Protein AF-A0A2V9FPU7-F1 (afdb_monomer)

Foldseek 3Di:
DDCVVCVVVCVLLVNDDDPDDLPQDDDPLVRSLVSLLVSVLVVCLVVVDQADEAEAQHSNLQSNLVNQLQDANDPVRRGHAYEYHQAQDAPVDPVDNSNVRRVNNNVSHQAYEHADPNRVVRCVVVVNDCVRYDDDHDCVVVSCVVCVVVVVPDCVCVVVVHDDPVD

Secondary structure (DSSP, 8-state):
--HHHHHHHHHHTTPPPPS---------HHHHHHHHHHHHHHHHHHH--SEEEEESSSHHHHHHHHHHHH--SSTT----EEEEETTT-----TTSHHHHHHHHHHHH-SEEEE-SHHHHHHHHHTT--GGGEEE---HHHHHHHHHHHHHHT-THHHHTT---TT-

Radius of gyration: 18.9 Å; Cα contacts (8 Å, |Δi|>4): 212; chains: 1; bounding box: 52×35×49 Å

Solvent-accessible surface area (backbone atoms only — not comparable to full-atom values): 9718 Å² total; per-residue (Å²): 118,62,64,88,81,49,51,59,56,33,60,78,69,68,46,78,80,73,94,73,79,83,80,72,59,90,67,55,71,69,55,38,26,52,52,44,31,60,55,48,46,58,49,48,70,71,67,60,52,73,59,45,82,38,57,60,34,48,59,65,28,32,22,51,45,54,42,44,70,67,46,56,82,54,97,86,57,49,52,39,46,32,34,29,37,56,26,39,67,77,82,88,45,80,87,40,70,45,45,52,25,32,56,53,32,52,74,63,31,63,32,32,35,17,38,51,74,68,14,56,55,46,35,50,75,73,66,52,62,67,91,34,55,43,84,72,51,54,70,65,55,59,50,48,67,73,41,40,75,60,59,76,66,52,59,61,42,67,78,71,73,49,76,69,91,92,113

pLDDT: mean 93.07, std 11.02, range [45.97, 98.88]

Mean predicted aligned error: 4.81 Å

Nearest PDB structures (foldseek):
  8sxv-assembly1_B  TM=9.044E-01  e=1.425E-15  Thermus thermophilus HB27
  8sxy-assembly1_B  TM=9.512E-01  e=3.742E-15  Thermus thermophilus HB27
  8sye-assembly1_A  TM=9.460E-01  e=2.155E-14  Thermus thermophilus HB27
  7ya2-assembly1_F  TM=9.323E-01  e=3.614E-11  Staphylococcus aureus subsp. aureus str. Newman
  4hwg-assembly1_A  TM=9.258E-01  e=4.601E-11  Rickettsia bellii RML369-C

Sequence (167 aa):
YDEAMSGSFFTDLRIAKPNIHLGVGSGSHAQQTAEIMRRFEEVLIQEKPEALIVVGDVNSTVACALVAAKISFDTAGTRPLIAHVEAGLRSFDRGMPEEVNRIVTDHLSDLLLVTEQSGLENLQNEGIPAERVQFVGNTMIDSLLTFQDQADRSPVLQELGLRNPAL

Structure (mmCIF, N/CA/C/O backbone):
data_AF-A0A2V9FPU7-F1
#
_entry.id   AF-A0A2V9FPU7-F1
#
loop_
_atom_site.group_PDB
_atom_site.id
_atom_site.type_symbol
_atom_site.label_atom_id
_atom_site.label_alt_id
_atom_site.label_comp_id
_atom_site.label_asym_id
_atom_site.label_entity_id
_atom_site.label_seq_id
_atom_site.pdbx_PDB_ins_code
_atom_site.Cartn_x
_atom_site.Cartn_y
_atom_site.Cartn_z
_atom_site.occupancy
_atom_site.B_iso_or_equiv
_atom_site.auth_seq_id
_atom_site.auth_comp_id
_atom_site.auth_asym_id
_atom_site.auth_atom_id
_atom_site.pdbx_PDB_model_num
ATOM 1 N N . TYR A 1 1 ? 4.932 -1.587 17.627 1.00 46.38 1 TYR A N 1
ATOM 2 C CA . TYR A 1 1 ? 3.978 -0.978 18.575 1.00 46.38 1 TYR A CA 1
ATOM 3 C C . TYR A 1 1 ? 3.737 -1.928 19.729 1.00 46.38 1 TYR A C 1
ATOM 5 O O . TYR A 1 1 ? 3.972 -3.118 19.564 1.00 46.38 1 TYR A O 1
ATOM 13 N N . ASP A 1 2 ? 3.328 -1.386 20.873 1.00 45.97 2 ASP A N 1
ATOM 14 C CA . ASP A 1 2 ? 3.089 -2.144 22.101 1.00 45.97 2 ASP A CA 1
ATOM 15 C C . ASP A 1 2 ? 1.830 -3.028 21.989 1.00 45.97 2 ASP A C 1
ATOM 17 O O . ASP A 1 2 ? 0.857 -2.657 21.320 1.00 45.97 2 ASP A O 1
ATOM 21 N N . GLU A 1 3 ? 1.841 -4.193 22.638 1.00 49.28 3 GLU A N 1
ATOM 22 C CA . GLU A 1 3 ? 0.761 -5.197 22.593 1.00 49.28 3 GLU A CA 1
ATOM 23 C C . GLU A 1 3 ? -0.571 -4.609 23.104 1.00 49.28 3 GLU A C 1
ATOM 25 O O . GLU A 1 3 ? -1.645 -4.942 22.603 1.00 49.28 3 GLU A O 1
ATOM 30 N N . ALA A 1 4 ? -0.486 -3.621 24.003 1.00 45.97 4 ALA A N 1
ATOM 31 C CA . ALA A 1 4 ? -1.615 -2.891 24.574 1.00 45.97 4 ALA A CA 1
ATOM 32 C C . ALA A 1 4 ? -2.390 -1.999 23.579 1.00 45.97 4 ALA A C 1
ATOM 34 O O . ALA A 1 4 ? -3.550 -1.695 23.836 1.00 45.97 4 ALA A O 1
ATOM 35 N N . MET A 1 5 ? -1.791 -1.579 22.453 1.00 51.66 5 MET A N 1
ATOM 36 C CA . MET A 1 5 ? -2.479 -0.747 21.445 1.00 51.66 5 MET A CA 1
ATOM 37 C C . MET A 1 5 ? -3.062 -1.542 20.274 1.00 51.66 5 MET A C 1
ATOM 39 O O . MET A 1 5 ? -3.929 -1.027 19.579 1.00 51.66 5 MET A O 1
ATOM 43 N N . SER A 1 6 ? -2.586 -2.765 20.021 1.00 59.78 6 SER A N 1
ATOM 44 C CA . SER A 1 6 ? -3.021 -3.560 18.859 1.00 59.78 6 SER A CA 1
ATOM 45 C C . SER A 1 6 ? -3.698 -4.882 19.223 1.00 59.78 6 SER A C 1
ATOM 47 O O . SER A 1 6 ? -4.510 -5.375 18.445 1.00 59.78 6 SER A O 1
ATOM 49 N N . GLY A 1 7 ? -3.423 -5.452 20.402 1.00 62.47 7 GLY A N 1
ATOM 50 C CA . GLY A 1 7 ? -3.900 -6.783 20.788 1.00 62.47 7 GLY A CA 1
ATOM 51 C C . GLY A 1 7 ? -5.418 -6.892 20.957 1.00 62.47 7 GLY A C 1
ATOM 52 O O . GLY A 1 7 ? -6.000 -7.913 20.577 1.00 62.47 7 GLY A O 1
ATOM 53 N N . SER A 1 8 ? -6.070 -5.840 21.466 1.00 71.50 8 SER A N 1
ATOM 54 C CA . SER A 1 8 ? -7.535 -5.793 21.560 1.00 71.50 8 SER A CA 1
ATOM 55 C C . SER A 1 8 ? -8.173 -5.840 20.175 1.00 71.50 8 SER A C 1
ATOM 57 O O . SER A 1 8 ? -9.048 -6.665 19.961 1.00 71.50 8 SER A O 1
ATOM 59 N N . PHE A 1 9 ? -7.653 -5.094 19.191 1.00 76.06 9 PHE A N 1
ATOM 60 C CA . PHE A 1 9 ? -8.187 -5.099 17.823 1.00 76.06 9 PHE A CA 1
ATOM 61 C C . PHE A 1 9 ? -8.155 -6.482 17.166 1.00 76.06 9 PHE A C 1
ATOM 63 O O . PHE A 1 9 ? -9.142 -6.875 16.551 1.00 76.06 9 PHE A O 1
ATOM 70 N N . PHE A 1 10 ? -7.068 -7.251 17.316 1.00 79.19 10 PHE A N 1
ATOM 71 C CA . PHE A 1 10 ? -7.020 -8.617 16.775 1.00 79.19 10 PHE A CA 1
ATOM 72 C C . PHE A 1 10 ? -8.095 -9.517 17.390 1.00 79.19 10 PHE A C 1
ATOM 74 O O . PHE A 1 10 ? -8.681 -10.347 16.701 1.00 79.19 10 PHE A O 1
ATOM 81 N N . THR A 1 11 ? -8.376 -9.337 18.679 1.00 81.69 11 THR A N 1
ATOM 82 C CA . THR A 1 11 ? -9.386 -10.125 19.389 1.00 81.69 11 THR A CA 1
ATOM 83 C C . THR A 1 11 ? -10.798 -9.673 19.012 1.00 81.69 11 THR A C 1
ATOM 85 O O . THR A 1 11 ? -11.616 -10.490 18.587 1.00 81.69 11 THR A O 1
ATOM 88 N N . ASP A 1 12 ? -11.058 -8.371 19.101 1.00 82.50 12 ASP A N 1
ATOM 89 C CA . ASP A 1 12 ? -12.371 -7.753 18.909 1.00 82.50 12 ASP A CA 1
ATOM 90 C C . ASP A 1 12 ? -12.861 -7.888 17.466 1.00 82.50 12 ASP A C 1
ATOM 92 O O . ASP A 1 12 ? -14.039 -8.173 17.241 1.00 82.50 12 ASP A O 1
ATOM 96 N N . LEU A 1 13 ? -11.947 -7.744 16.499 1.00 84.88 13 LEU A N 1
ATOM 97 C CA . LEU A 1 13 ? -12.212 -7.901 15.067 1.00 84.88 13 LEU A CA 1
ATOM 98 C C . LEU A 1 13 ? -11.903 -9.316 14.558 1.00 84.88 13 LEU A C 1
ATOM 100 O O . LEU A 1 13 ? -11.952 -9.563 13.356 1.00 84.88 13 LEU A O 1
ATOM 104 N N . ARG A 1 14 ? -11.576 -10.259 15.453 1.00 87.00 14 ARG A N 1
ATOM 105 C CA . ARG A 1 14 ? -11.274 -11.665 15.118 1.00 87.00 14 ARG A CA 1
ATOM 106 C C . ARG A 1 14 ? -10.230 -11.811 14.000 1.00 87.00 14 ARG A C 1
ATOM 108 O O . ARG A 1 14 ? -10.314 -12.720 13.173 1.00 87.00 14 ARG A O 1
ATOM 115 N N . ILE A 1 15 ? -9.248 -10.915 13.974 1.00 86.75 15 ILE A N 1
ATOM 116 C CA . ILE A 1 15 ? -8.176 -10.900 12.980 1.00 86.75 15 ILE A CA 1
ATOM 117 C C . ILE A 1 15 ? -7.105 -11.903 13.416 1.00 86.75 15 ILE A C 1
ATOM 119 O O . ILE A 1 15 ? -6.663 -11.918 14.567 1.00 86.75 15 ILE A O 1
ATOM 123 N N . ALA A 1 16 ? -6.668 -12.752 12.486 1.00 88.19 16 ALA A N 1
ATOM 124 C CA . ALA A 1 16 ? -5.572 -13.678 12.735 1.00 88.19 16 ALA A CA 1
ATOM 125 C C . ALA A 1 16 ? -4.265 -12.923 13.026 1.00 88.19 16 ALA A C 1
ATOM 127 O O . ALA A 1 16 ? -3.997 -11.859 12.467 1.00 88.19 16 ALA A O 1
ATOM 128 N N . LYS A 1 17 ? -3.413 -13.498 13.881 1.00 87.94 17 LYS A N 1
ATOM 129 C CA . LYS A 1 17 ? -2.063 -12.961 14.089 1.00 87.94 17 LYS A CA 1
ATOM 130 C C . LYS A 1 17 ? -1.261 -13.040 12.780 1.00 87.94 17 LYS A C 1
ATOM 132 O O . LYS A 1 17 ? -1.419 -14.015 12.043 1.00 87.94 17 LYS A O 1
ATOM 137 N N . PRO A 1 18 ? -0.377 -12.065 12.504 1.00 91.62 18 PRO A N 1
ATOM 138 C CA . PRO A 1 18 ? 0.452 -12.100 11.307 1.00 91.62 18 PRO A CA 1
ATOM 139 C C . PRO A 1 18 ? 1.406 -13.299 11.343 1.00 91.62 18 PRO A C 1
ATOM 141 O O . PRO A 1 18 ? 1.981 -13.604 12.388 1.00 91.62 18 PRO A O 1
ATOM 144 N N . ASN A 1 19 ? 1.618 -13.946 10.194 1.00 94.62 19 ASN A N 1
ATOM 145 C CA . ASN A 1 19 ? 2.609 -15.020 10.070 1.00 94.62 19 ASN A CA 1
ATOM 146 C C . ASN A 1 19 ? 4.037 -14.504 10.288 1.00 94.62 19 ASN A C 1
ATOM 148 O O . ASN A 1 19 ? 4.866 -15.203 10.864 1.00 94.62 19 ASN A O 1
ATOM 152 N N . ILE A 1 20 ? 4.309 -13.271 9.847 1.00 95.62 20 ILE A N 1
ATOM 153 C CA . ILE A 1 20 ? 5.611 -12.618 9.967 1.00 95.62 20 ILE A CA 1
ATOM 154 C C . ILE A 1 20 ? 5.410 -11.219 10.544 1.00 95.62 20 ILE A C 1
ATOM 156 O O . ILE A 1 20 ? 4.652 -10.409 10.010 1.00 95.62 20 ILE A O 1
ATOM 160 N N . HIS A 1 21 ? 6.120 -10.917 11.629 1.00 94.31 21 HIS A N 1
ATOM 161 C CA . HIS A 1 21 ? 6.174 -9.581 12.209 1.00 94.31 21 HIS A CA 1
ATOM 162 C C . HIS A 1 21 ? 7.546 -8.958 11.940 1.00 94.31 21 HIS A C 1
ATOM 164 O O . HIS A 1 21 ? 8.536 -9.361 12.544 1.00 94.31 21 HIS A O 1
ATOM 170 N N . LEU A 1 22 ? 7.610 -7.949 11.062 1.00 95.06 22 LEU A N 1
ATOM 171 C CA . LEU A 1 22 ? 8.880 -7.304 10.699 1.00 95.06 22 LEU A CA 1
ATOM 172 C C . LEU A 1 22 ? 9.525 -6.540 11.864 1.00 95.06 22 LEU A C 1
ATOM 174 O O . LEU A 1 22 ? 10.705 -6.223 11.787 1.00 95.06 22 LEU A O 1
ATOM 178 N N . GLY A 1 23 ? 8.791 -6.217 12.935 1.00 93.25 23 GLY A N 1
ATOM 179 C CA . GLY A 1 23 ? 9.350 -5.561 14.122 1.00 93.25 23 GLY A CA 1
ATOM 180 C C . GLY A 1 23 ? 9.900 -4.155 13.865 1.00 93.25 23 GLY A C 1
ATOM 181 O O . GLY A 1 23 ? 10.847 -3.742 14.538 1.00 93.25 23 GLY A O 1
ATOM 182 N N . VAL A 1 24 ? 9.364 -3.440 12.871 1.00 93.69 24 VAL A N 1
ATOM 183 C CA . VAL A 1 24 ? 9.716 -2.038 12.615 1.00 93.69 24 VAL A CA 1
ATOM 184 C C . VAL A 1 24 ? 8.944 -1.146 13.587 1.00 93.69 24 VAL A C 1
ATOM 186 O O . VAL A 1 24 ? 7.726 -1.261 13.728 1.00 93.69 24 VAL A O 1
ATOM 189 N N . GLY A 1 25 ? 9.674 -0.294 14.305 1.00 89.81 25 GLY A N 1
ATOM 190 C CA . GLY A 1 25 ? 9.120 0.662 15.261 1.00 89.81 25 GLY A CA 1
ATOM 191 C C . GLY A 1 25 ? 8.923 2.057 14.669 1.00 89.81 25 GLY A C 1
ATOM 192 O O . GLY A 1 25 ? 9.166 2.296 13.488 1.00 89.81 25 GLY A O 1
ATOM 193 N N . SER A 1 26 ? 8.513 2.994 15.522 1.00 89.75 26 SER A N 1
ATOM 194 C CA . SER A 1 26 ? 8.391 4.407 15.163 1.00 89.75 26 SER A CA 1
ATOM 195 C C . SER A 1 26 ? 9.747 5.024 14.798 1.00 89.75 26 SER A C 1
ATOM 197 O O . SER A 1 26 ? 10.791 4.632 15.315 1.00 89.75 26 SER A O 1
ATOM 199 N N . GLY A 1 27 ? 9.720 6.040 13.943 1.00 94.12 27 GLY A N 1
ATOM 200 C CA . GLY A 1 27 ? 10.891 6.797 13.496 1.00 94.12 27 GLY A CA 1
ATOM 201 C C . GLY A 1 27 ? 10.486 7.865 12.483 1.00 94.12 27 GLY A C 1
ATOM 202 O O . GLY A 1 27 ? 9.295 8.033 12.212 1.00 94.12 27 GLY A O 1
ATOM 203 N N . SER A 1 28 ? 11.445 8.575 11.890 1.00 97.56 28 SER A N 1
ATOM 204 C CA . SER A 1 28 ? 11.134 9.443 10.743 1.00 97.56 28 SER A CA 1
ATOM 205 C C . SER A 1 28 ? 10.632 8.620 9.547 1.00 97.56 28 SER A C 1
ATOM 207 O O . SER A 1 28 ? 10.901 7.419 9.472 1.00 97.56 28 SER A O 1
ATOM 209 N N . HIS A 1 29 ? 9.948 9.249 8.580 1.00 97.19 29 HIS A N 1
ATOM 210 C CA . HIS A 1 29 ? 9.520 8.565 7.347 1.00 97.19 29 HIS A CA 1
ATOM 211 C C . HIS A 1 29 ? 10.690 7.847 6.664 1.00 97.19 29 HIS A C 1
ATOM 213 O O . HIS A 1 29 ? 10.584 6.673 6.335 1.00 97.19 29 HIS A O 1
ATOM 219 N N . ALA A 1 30 ? 11.846 8.508 6.551 1.00 98.00 30 ALA A N 1
ATOM 220 C CA . ALA A 1 30 ? 13.039 7.907 5.961 1.00 98.00 30 ALA A CA 1
ATOM 221 C C . ALA A 1 30 ? 13.528 6.671 6.738 1.00 98.00 30 ALA A C 1
ATOM 223 O O . ALA A 1 30 ? 13.848 5.655 6.128 1.00 98.00 30 ALA A O 1
ATOM 224 N N . GLN A 1 31 ? 13.565 6.739 8.074 1.00 98.19 31 GLN A N 1
ATOM 225 C CA . GLN A 1 31 ? 14.003 5.619 8.914 1.00 98.19 31 GLN A CA 1
ATOM 226 C C . GLN A 1 31 ? 13.042 4.432 8.828 1.00 98.19 31 GLN A C 1
ATOM 228 O O . GLN A 1 31 ? 13.488 3.303 8.640 1.00 98.19 31 GLN A O 1
ATOM 233 N N . GLN A 1 32 ? 11.735 4.686 8.943 1.00 97.94 32 GLN A N 1
ATOM 234 C CA . GLN A 1 32 ? 10.724 3.635 8.864 1.00 97.94 32 GLN A CA 1
ATOM 235 C C . GLN A 1 32 ? 10.724 2.976 7.485 1.00 97.94 32 GLN A C 1
ATOM 237 O O . GLN A 1 32 ? 10.836 1.757 7.402 1.00 97.94 32 GLN A O 1
ATOM 242 N N . THR A 1 33 ? 10.668 3.765 6.408 1.00 98.44 33 THR A N 1
ATOM 243 C CA . THR A 1 33 ? 10.668 3.250 5.032 1.00 98.44 33 THR A CA 1
ATOM 244 C C . THR A 1 33 ? 11.921 2.423 4.754 1.00 98.44 33 THR A C 1
ATOM 246 O O . THR A 1 33 ? 11.804 1.302 4.267 1.00 98.44 33 THR A O 1
ATOM 249 N N . ALA A 1 34 ? 13.111 2.910 5.128 1.00 98.50 34 ALA A N 1
ATOM 250 C CA . ALA A 1 34 ? 14.357 2.173 4.918 1.00 98.50 34 ALA A CA 1
ATOM 251 C C . ALA A 1 34 ? 14.392 0.839 5.681 1.00 98.50 34 ALA A C 1
ATOM 253 O O . ALA A 1 34 ? 14.775 -0.184 5.112 1.00 98.50 34 ALA A O 1
ATOM 254 N N . GLU A 1 35 ? 13.970 0.825 6.948 1.00 98.44 35 GLU A N 1
ATOM 255 C CA . GLU A 1 35 ? 14.001 -0.401 7.749 1.00 98.44 35 GLU A CA 1
ATOM 256 C C . GLU A 1 35 ? 12.939 -1.414 7.300 1.00 98.44 35 GLU A C 1
ATOM 258 O O . GLU A 1 35 ? 13.207 -2.617 7.309 1.00 98.44 35 GLU A O 1
ATOM 263 N N . ILE A 1 36 ? 11.768 -0.949 6.844 1.00 98.62 36 ILE A N 1
ATOM 264 C CA . ILE A 1 36 ? 10.757 -1.814 6.220 1.00 98.62 36 ILE A CA 1
ATOM 265 C C . ILE A 1 36 ? 11.328 -2.436 4.956 1.00 98.62 36 ILE A C 1
ATOM 267 O O . ILE A 1 36 ? 11.297 -3.654 4.842 1.00 98.62 36 ILE A O 1
ATOM 271 N N . MET A 1 37 ? 11.894 -1.635 4.046 1.00 98.75 37 MET A N 1
ATOM 272 C CA . MET A 1 37 ? 12.474 -2.147 2.801 1.00 98.75 37 MET A CA 1
ATOM 273 C C . MET A 1 37 ? 13.527 -3.223 3.079 1.00 98.75 37 MET A C 1
ATOM 275 O O . MET A 1 37 ? 13.459 -4.308 2.508 1.00 98.75 37 MET A O 1
ATOM 279 N N . ARG A 1 38 ? 14.454 -2.952 4.007 1.00 98.50 38 ARG A N 1
ATOM 280 C CA . ARG A 1 38 ? 15.533 -3.880 4.360 1.00 98.50 38 ARG A CA 1
ATOM 281 C C . ARG A 1 38 ? 15.001 -5.217 4.884 1.00 98.50 38 ARG A C 1
ATOM 283 O O . ARG A 1 38 ? 15.450 -6.26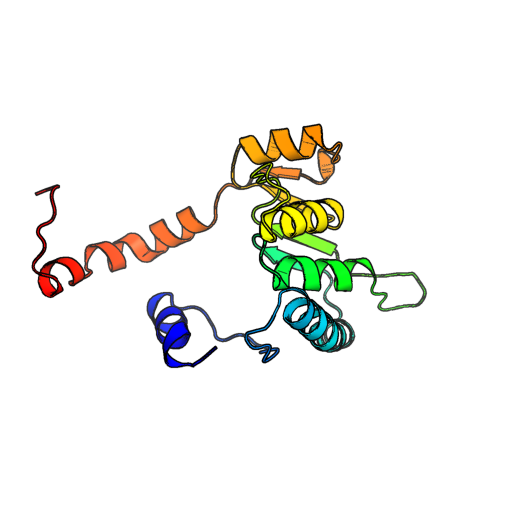3 4.437 1.00 98.50 38 ARG A O 1
ATOM 290 N N . ARG A 1 39 ? 14.057 -5.196 5.833 1.00 98.50 39 ARG A N 1
ATOM 291 C CA . ARG A 1 39 ? 13.513 -6.430 6.435 1.00 98.50 39 ARG A CA 1
ATOM 292 C C . ARG A 1 39 ? 12.535 -7.156 5.517 1.00 98.50 39 ARG A C 1
ATOM 294 O O . ARG A 1 39 ? 12.471 -8.379 5.539 1.00 98.50 39 ARG A O 1
ATOM 301 N N . PHE A 1 40 ? 11.752 -6.415 4.741 1.00 98.62 40 PHE A N 1
ATOM 302 C CA . PHE A 1 40 ? 10.757 -6.987 3.841 1.00 98.62 40 PHE A CA 1
ATOM 303 C C . PHE A 1 40 ? 11.401 -7.678 2.636 1.00 98.62 40 PHE A C 1
ATOM 305 O O . PHE A 1 40 ? 10.915 -8.725 2.226 1.00 98.62 40 PHE A O 1
ATOM 312 N N . GLU A 1 41 ? 12.510 -7.152 2.103 1.00 98.38 41 GLU A N 1
ATOM 313 C CA . GLU A 1 41 ? 13.243 -7.801 1.007 1.00 98.38 41 GLU A CA 1
ATOM 314 C C . GLU A 1 41 ? 13.690 -9.222 1.378 1.00 98.38 41 GLU A C 1
ATOM 316 O O . GLU A 1 41 ? 13.502 -10.147 0.590 1.00 98.38 41 GLU A O 1
ATOM 321 N N . GLU A 1 42 ? 14.193 -9.422 2.601 1.00 97.62 42 GLU A N 1
ATOM 322 C CA . GLU A 1 42 ? 14.581 -10.747 3.104 1.00 97.62 42 GLU A CA 1
ATOM 323 C C . GLU A 1 42 ? 13.399 -11.731 3.073 1.00 97.62 42 GLU A C 1
ATOM 325 O O . GLU A 1 42 ? 13.542 -12.855 2.590 1.00 97.62 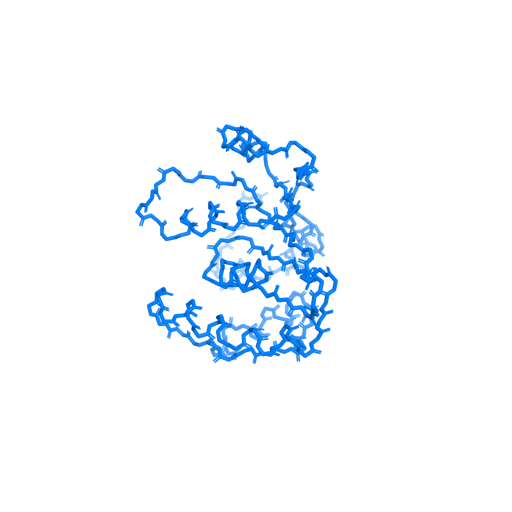42 GLU A O 1
ATOM 330 N N . VAL A 1 43 ? 12.219 -11.292 3.525 1.00 97.81 43 VAL A N 1
ATOM 331 C CA . VAL A 1 43 ? 10.982 -12.090 3.484 1.00 97.81 43 VAL A CA 1
ATOM 332 C C . VAL A 1 43 ? 10.575 -12.386 2.046 1.00 97.81 43 VAL A C 1
ATOM 334 O O . VAL A 1 43 ? 10.253 -13.522 1.713 1.00 97.81 43 VAL A O 1
ATOM 337 N N . LEU A 1 44 ? 10.618 -11.383 1.171 1.00 97.19 44 LEU A N 1
ATOM 338 C CA . LEU A 1 44 ? 10.169 -11.520 -0.208 1.00 97.19 44 LEU A CA 1
ATOM 339 C C . LEU A 1 44 ? 11.051 -12.501 -1.002 1.00 97.19 44 LEU A C 1
ATOM 341 O O . LEU A 1 44 ? 10.529 -13.281 -1.795 1.00 97.19 44 LEU A O 1
ATOM 345 N N . ILE A 1 45 ? 12.365 -12.518 -0.746 1.00 96.25 45 ILE A N 1
ATOM 346 C CA . ILE A 1 45 ? 13.313 -13.487 -1.329 1.00 96.25 45 ILE A CA 1
ATOM 347 C C . ILE A 1 45 ? 13.050 -14.915 -0.835 1.00 96.25 45 ILE A C 1
ATOM 349 O O . ILE A 1 45 ? 13.258 -15.867 -1.593 1.00 96.25 45 ILE A O 1
ATOM 353 N N . GLN A 1 46 ? 12.641 -15.071 0.426 1.00 96.69 46 GLN A N 1
ATOM 354 C CA . GLN A 1 46 ? 12.374 -16.376 1.033 1.00 96.69 46 GLN A CA 1
ATOM 355 C C . GLN A 1 46 ? 11.041 -16.957 0.561 1.00 96.69 46 GLN A C 1
ATOM 357 O O . GLN A 1 46 ? 11.001 -18.101 0.115 1.00 96.69 46 GLN A O 1
ATOM 362 N N . GLU A 1 47 ? 9.976 -16.159 0.622 1.00 96.94 47 GLU A N 1
ATOM 363 C CA . GLU A 1 47 ? 8.610 -16.601 0.330 1.00 96.94 47 GLU A CA 1
ATOM 364 C C . GLU A 1 47 ? 8.308 -16.644 -1.174 1.00 96.94 47 GLU A C 1
ATOM 366 O O . GLU A 1 47 ? 7.496 -17.455 -1.610 1.00 96.94 47 GLU A O 1
ATOM 371 N N . LYS A 1 48 ? 8.956 -15.783 -1.975 1.00 96.44 48 LYS A N 1
ATOM 372 C CA . LYS A 1 48 ? 8.763 -15.656 -3.434 1.00 96.44 48 LYS A CA 1
ATOM 373 C C . LYS A 1 48 ? 7.290 -15.723 -3.873 1.00 96.44 48 LYS A C 1
ATOM 375 O O . LYS A 1 48 ? 6.940 -16.555 -4.714 1.00 96.44 48 LYS A O 1
ATOM 380 N N . PRO A 1 49 ? 6.408 -14.879 -3.313 1.00 97.38 49 PRO A N 1
ATOM 381 C CA . PRO A 1 49 ? 4.996 -14.930 -3.648 1.00 97.38 49 PRO A CA 1
ATOM 382 C C . PRO A 1 49 ? 4.766 -14.536 -5.112 1.00 97.38 49 PRO A C 1
ATOM 384 O O . PRO A 1 49 ? 5.513 -13.744 -5.684 1.00 97.38 49 PRO A O 1
ATOM 387 N N . GLU A 1 50 ? 3.685 -15.038 -5.705 1.00 97.62 50 GLU A N 1
ATOM 388 C CA . GLU A 1 50 ? 3.261 -14.637 -7.055 1.00 97.62 50 GLU A CA 1
ATOM 389 C C . GLU A 1 50 ? 2.624 -13.239 -7.069 1.00 97.62 50 GLU A C 1
ATOM 391 O O . GLU A 1 50 ? 2.651 -12.550 -8.088 1.00 97.62 50 GLU A O 1
ATOM 396 N N . ALA A 1 51 ? 2.081 -12.798 -5.931 1.00 98.25 51 ALA A N 1
ATOM 397 C CA . ALA A 1 51 ? 1.460 -11.492 -5.776 1.00 98.25 51 ALA A CA 1
ATOM 398 C C . ALA A 1 51 ? 1.746 -10.875 -4.401 1.00 98.25 51 ALA A C 1
ATOM 400 O O . ALA A 1 51 ? 1.835 -11.565 -3.386 1.00 98.25 51 ALA A O 1
ATOM 401 N N . LEU A 1 52 ? 1.838 -9.551 -4.380 1.00 98.62 52 LEU A N 1
ATOM 402 C CA . LEU A 1 52 ? 1.895 -8.700 -3.206 1.00 98.62 52 LEU A CA 1
ATOM 403 C C . LEU A 1 52 ? 0.667 -7.792 -3.212 1.00 98.62 52 LEU A C 1
ATOM 405 O O . LEU A 1 52 ? 0.436 -7.072 -4.180 1.00 98.62 52 LEU A O 1
ATOM 409 N N . ILE A 1 53 ? -0.077 -7.784 -2.108 1.00 98.69 53 ILE A N 1
ATOM 410 C CA . ILE A 1 53 ? -1.176 -6.844 -1.891 1.00 98.69 53 ILE A CA 1
ATOM 411 C C . ILE A 1 53 ? -0.723 -5.802 -0.870 1.00 98.69 53 ILE A C 1
ATOM 413 O O . ILE A 1 53 ? -0.320 -6.151 0.240 1.00 98.69 53 ILE A O 1
ATOM 417 N N . VAL A 1 54 ? -0.796 -4.529 -1.245 1.00 98.62 54 VAL A N 1
ATOM 418 C CA . VAL A 1 54 ? -0.582 -3.383 -0.354 1.00 98.62 54 VAL A CA 1
ATOM 419 C C . VAL A 1 54 ? -1.873 -2.576 -0.242 1.00 98.62 54 VAL A C 1
ATOM 421 O O . VAL A 1 54 ? -2.683 -2.567 -1.165 1.00 98.62 54 VAL A O 1
ATOM 424 N N . VAL A 1 55 ? -2.092 -1.922 0.898 1.00 97.88 55 VAL A N 1
ATOM 425 C CA . VAL A 1 55 ? -3.351 -1.223 1.203 1.00 97.88 55 VAL A CA 1
ATOM 426 C C . VAL A 1 55 ? -3.048 0.192 1.686 1.00 97.88 55 VAL A C 1
ATOM 428 O O . VAL A 1 55 ? -2.127 0.380 2.485 1.00 97.88 55 VAL A O 1
ATOM 431 N N . GLY A 1 56 ? -3.818 1.174 1.221 1.00 97.19 56 GLY A N 1
ATOM 432 C CA . GLY A 1 56 ? -3.723 2.560 1.685 1.00 97.19 56 GLY A CA 1
ATOM 433 C C . GLY A 1 56 ? -2.408 3.231 1.285 1.00 97.19 56 GLY A C 1
ATOM 434 O O . GLY A 1 56 ? -1.892 3.002 0.195 1.00 97.19 56 GLY A O 1
ATOM 435 N N . ASP A 1 57 ? -1.851 4.067 2.158 1.00 98.25 57 ASP A N 1
ATOM 436 C CA . ASP A 1 57 ? -0.840 5.069 1.786 1.00 98.25 57 ASP A CA 1
ATOM 437 C C . ASP A 1 57 ? 0.260 5.307 2.834 1.00 98.25 57 ASP A C 1
ATOM 439 O O . ASP A 1 57 ? 1.018 6.280 2.779 1.00 98.25 57 ASP A O 1
ATOM 443 N N . VAL A 1 58 ? 0.389 4.408 3.802 1.00 97.62 58 VAL A N 1
ATOM 444 C CA . VAL A 1 58 ? 1.395 4.537 4.859 1.00 97.62 58 VAL A CA 1
ATOM 445 C C . VAL A 1 58 ? 2.797 4.166 4.356 1.00 97.62 58 VAL A C 1
ATOM 447 O O . VAL A 1 58 ? 2.976 3.584 3.284 1.00 97.62 58 VAL A O 1
ATOM 450 N N . ASN A 1 59 ? 3.826 4.451 5.160 1.00 98.38 59 ASN A N 1
ATOM 451 C CA . ASN A 1 59 ? 5.223 4.170 4.798 1.00 98.38 59 ASN A CA 1
ATOM 452 C C . ASN A 1 59 ? 5.463 2.701 4.399 1.00 98.38 59 ASN A C 1
ATOM 454 O O . ASN A 1 59 ? 6.264 2.438 3.506 1.00 98.38 59 ASN A O 1
ATOM 458 N N . SER A 1 60 ? 4.777 1.739 5.031 1.00 97.88 60 SER A N 1
ATOM 459 C CA . SER A 1 60 ? 4.900 0.323 4.665 1.00 97.88 60 SER A CA 1
ATOM 460 C C . SER A 1 60 ? 4.357 0.018 3.276 1.00 97.88 60 SER A C 1
ATOM 462 O O . SER A 1 60 ? 4.937 -0.813 2.586 1.00 97.88 60 SER A O 1
ATOM 464 N N . THR A 1 61 ? 3.298 0.702 2.846 1.00 98.62 61 THR A N 1
ATOM 465 C CA . THR A 1 61 ? 2.690 0.517 1.525 1.00 98.62 61 THR A CA 1
ATOM 466 C C . THR A 1 61 ? 3.700 0.851 0.434 1.00 98.62 61 THR A C 1
ATOM 468 O O . THR A 1 61 ? 4.047 -0.012 -0.375 1.00 98.62 61 THR A O 1
ATOM 471 N N . VAL A 1 62 ? 4.270 2.060 0.481 1.00 98.81 62 VAL A N 1
ATOM 472 C CA . VAL A 1 62 ? 5.256 2.488 -0.519 1.00 98.81 62 VAL A CA 1
ATOM 473 C C . VAL A 1 62 ? 6.567 1.706 -0.408 1.00 98.81 62 VAL A C 1
ATOM 475 O O . VAL A 1 62 ? 7.164 1.361 -1.426 1.00 98.81 62 VAL A O 1
ATOM 478 N N . ALA A 1 63 ? 7.012 1.378 0.811 1.00 98.75 63 ALA A N 1
ATOM 479 C CA . ALA A 1 63 ? 8.237 0.614 1.035 1.00 98.75 63 ALA A CA 1
ATOM 480 C C . ALA A 1 63 ? 8.149 -0.776 0.395 1.00 98.75 63 ALA A C 1
ATOM 482 O O . ALA A 1 63 ? 9.032 -1.160 -0.372 1.00 98.75 63 ALA A O 1
ATOM 483 N N . CYS A 1 64 ? 7.074 -1.515 0.678 1.00 98.81 64 CYS A N 1
ATOM 484 C CA . CYS A 1 64 ? 6.875 -2.858 0.145 1.00 98.81 64 CYS A CA 1
ATOM 485 C C . CYS A 1 64 ? 6.692 -2.839 -1.377 1.00 98.81 64 CYS A C 1
ATOM 487 O O . CYS A 1 64 ? 7.301 -3.662 -2.062 1.00 98.81 64 CYS A O 1
ATOM 489 N N . ALA A 1 65 ? 5.934 -1.875 -1.915 1.00 98.81 65 ALA A N 1
ATOM 490 C CA . ALA A 1 65 ? 5.773 -1.711 -3.359 1.00 98.81 65 ALA A CA 1
ATOM 491 C C . ALA A 1 65 ? 7.109 -1.410 -4.061 1.00 98.81 65 ALA A C 1
ATOM 493 O O . ALA A 1 65 ? 7.414 -2.017 -5.084 1.00 98.81 65 ALA A O 1
ATOM 494 N N . LEU A 1 66 ? 7.954 -0.541 -3.490 1.00 98.81 66 LEU A N 1
ATOM 495 C CA . LEU A 1 66 ? 9.285 -0.234 -4.028 1.00 98.81 66 LEU A CA 1
ATOM 496 C C . LEU A 1 66 ? 10.216 -1.450 -4.056 1.00 98.81 66 LEU A C 1
ATOM 498 O O . LEU A 1 66 ? 10.947 -1.627 -5.032 1.00 98.81 66 LEU A O 1
ATOM 502 N N . VAL A 1 67 ? 10.215 -2.273 -3.002 1.00 98.75 67 VAL A N 1
ATOM 503 C CA . VAL A 1 67 ? 11.003 -3.517 -2.977 1.00 98.75 67 VAL A CA 1
ATOM 504 C C . VAL A 1 67 ? 10.485 -4.488 -4.032 1.00 98.75 67 VAL A C 1
ATOM 506 O O . VAL A 1 67 ? 11.255 -4.954 -4.870 1.00 98.75 67 VAL A O 1
ATOM 509 N N . ALA A 1 68 ? 9.176 -4.740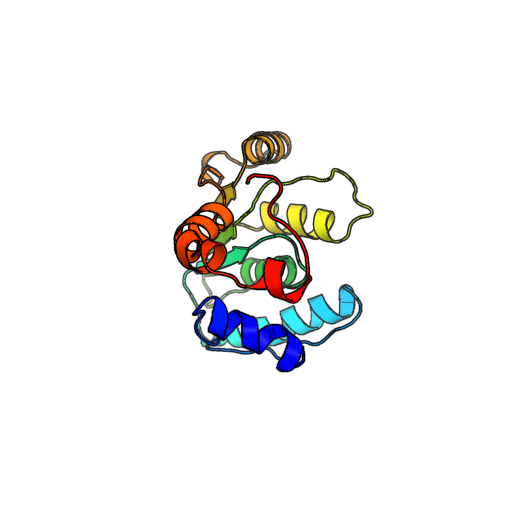 -4.047 1.00 98.56 68 ALA A N 1
ATOM 510 C CA . ALA A 1 68 ? 8.554 -5.661 -4.990 1.00 98.56 68 ALA A CA 1
ATOM 511 C C . ALA A 1 68 ? 8.741 -5.238 -6.451 1.00 98.56 68 ALA A C 1
ATOM 513 O O . ALA A 1 68 ? 8.980 -6.088 -7.300 1.00 98.56 68 ALA A O 1
ATOM 514 N N . ALA A 1 69 ? 8.705 -3.939 -6.750 1.00 98.25 69 ALA A N 1
ATOM 515 C CA . ALA A 1 69 ? 8.886 -3.436 -8.109 1.00 98.25 69 ALA A CA 1
ATOM 516 C C . ALA A 1 69 ? 10.320 -3.613 -8.636 1.00 98.25 69 ALA A C 1
ATOM 518 O O . ALA A 1 69 ? 10.535 -3.583 -9.847 1.00 98.25 69 ALA A O 1
ATOM 519 N N . LYS A 1 70 ? 11.304 -3.771 -7.742 1.00 97.44 70 LYS A N 1
ATOM 520 C CA . LYS A 1 70 ? 12.734 -3.828 -8.084 1.00 97.44 70 LYS A CA 1
ATOM 521 C C . LYS A 1 70 ? 13.369 -5.203 -7.905 1.00 97.44 70 LYS A C 1
ATOM 523 O O . LYS A 1 70 ? 14.469 -5.417 -8.412 1.00 97.44 70 LYS A O 1
ATOM 528 N N . ILE A 1 71 ? 12.733 -6.095 -7.152 1.00 97.12 71 ILE A N 1
ATOM 529 C CA . ILE A 1 71 ? 13.263 -7.431 -6.896 1.00 97.12 71 ILE A CA 1
ATOM 530 C C . ILE A 1 71 ? 13.239 -8.286 -8.168 1.00 97.12 71 ILE A C 1
ATOM 532 O O . ILE A 1 71 ? 12.421 -8.078 -9.059 1.00 97.12 71 ILE A O 1
ATOM 536 N N . SER A 1 72 ? 14.121 -9.282 -8.220 1.00 95.31 72 SER A N 1
ATOM 537 C CA . SER A 1 72 ? 14.034 -10.387 -9.170 1.00 95.31 72 SER A CA 1
ATOM 538 C C . SER A 1 72 ? 14.293 -11.699 -8.443 1.00 95.31 72 SER A C 1
ATOM 540 O O . SER A 1 72 ? 15.291 -11.832 -7.734 1.00 95.31 72 SER A O 1
ATOM 542 N N . PHE A 1 73 ? 13.407 -12.674 -8.613 1.00 92.62 73 PHE A N 1
ATOM 543 C CA . PHE A 1 73 ? 13.540 -13.998 -8.003 1.00 92.62 73 PHE A CA 1
ATOM 544 C C . PHE A 1 73 ? 14.401 -14.969 -8.812 1.00 92.62 73 PHE A C 1
ATOM 546 O O . PHE A 1 73 ? 14.820 -15.999 -8.266 1.00 92.62 73 PHE A O 1
ATOM 553 N N . ASP A 1 74 ? 14.661 -14.649 -10.081 1.00 91.25 74 ASP A N 1
ATOM 554 C CA . ASP A 1 74 ? 15.435 -15.454 -11.019 1.00 91.25 74 ASP A CA 1
ATOM 555 C C . ASP A 1 74 ? 16.188 -14.591 -12.055 1.00 91.25 74 ASP A C 1
ATOM 557 O O . ASP A 1 74 ? 16.247 -13.362 -11.961 1.00 91.25 74 ASP A O 1
ATOM 561 N N . THR A 1 75 ? 16.820 -15.237 -13.038 1.00 90.94 75 THR A N 1
ATOM 562 C CA . THR A 1 75 ? 17.559 -14.565 -14.119 1.00 90.94 75 THR A CA 1
ATOM 563 C C . THR A 1 75 ? 16.660 -13.985 -15.212 1.00 90.94 75 THR A C 1
ATOM 565 O O . THR A 1 75 ? 17.154 -13.235 -16.052 1.00 90.94 75 THR A O 1
ATOM 568 N N . ALA A 1 76 ? 15.367 -14.322 -15.221 1.00 91.06 76 ALA A N 1
ATOM 569 C CA . ALA A 1 76 ? 14.389 -13.833 -16.186 1.00 91.06 76 ALA A CA 1
ATOM 570 C C . ALA A 1 76 ? 13.703 -12.535 -15.731 1.00 91.06 76 ALA A C 1
ATOM 572 O O . ALA A 1 76 ? 12.943 -11.951 -16.502 1.00 91.06 76 ALA A O 1
ATOM 573 N N . GLY A 1 77 ? 13.989 -12.051 -14.518 1.00 89.56 77 GLY A N 1
ATOM 574 C CA . GLY A 1 77 ? 13.398 -10.815 -14.010 1.00 89.56 77 GLY A CA 1
ATOM 575 C C . GLY A 1 77 ? 12.059 -11.028 -13.309 1.00 89.56 77 GLY A C 1
ATOM 576 O O . GLY A 1 77 ? 11.299 -10.068 -13.184 1.00 89.56 77 GLY A O 1
ATOM 577 N N . THR A 1 78 ? 11.711 -12.259 -12.906 1.00 94.12 78 THR A N 1
ATOM 578 C CA . THR A 1 78 ? 10.394 -12.513 -12.306 1.00 94.12 78 THR A CA 1
ATOM 579 C C . THR A 1 78 ? 10.264 -11.794 -10.970 1.00 94.12 78 THR A C 1
ATOM 581 O O . THR A 1 78 ? 11.121 -11.946 -10.096 1.00 94.12 78 THR A O 1
ATOM 584 N N . ARG A 1 79 ? 9.162 -11.073 -10.788 1.00 97.38 79 ARG A N 1
ATOM 585 C CA . ARG A 1 79 ? 8.803 -10.367 -9.556 1.00 97.38 79 ARG A CA 1
ATOM 586 C C . ARG A 1 79 ? 7.321 -10.611 -9.246 1.00 97.38 79 ARG A C 1
ATOM 588 O O . ARG A 1 79 ? 6.592 -10.991 -10.166 1.00 97.38 79 ARG A O 1
ATOM 595 N N . PRO A 1 80 ? 6.854 -10.395 -8.006 1.00 98.19 80 PRO A N 1
ATOM 596 C CA . PRO A 1 80 ? 5.436 -10.545 -7.708 1.00 98.19 80 PRO A CA 1
ATOM 597 C C . PRO A 1 80 ? 4.622 -9.492 -8.466 1.00 98.19 80 PRO A C 1
ATOM 599 O O . PRO A 1 80 ? 5.087 -8.364 -8.664 1.00 98.19 80 PRO A O 1
ATOM 602 N N . LEU A 1 81 ? 3.390 -9.844 -8.830 1.00 98.50 81 LEU A N 1
ATOM 603 C CA . LEU A 1 81 ? 2.365 -8.873 -9.206 1.00 98.50 81 LEU A CA 1
ATOM 604 C C . LEU A 1 81 ? 2.072 -7.965 -8.009 1.00 98.50 81 LEU A C 1
ATOM 606 O O . LEU A 1 81 ? 1.899 -8.457 -6.899 1.00 98.50 81 LEU A O 1
ATOM 610 N N . ILE A 1 82 ? 1.987 -6.656 -8.214 1.00 98.81 82 ILE A N 1
ATOM 611 C CA . ILE A 1 82 ? 1.677 -5.701 -7.148 1.00 98.81 82 ILE A CA 1
ATOM 612 C C . ILE A 1 82 ? 0.231 -5.238 -7.316 1.00 98.81 82 ILE A C 1
ATOM 614 O O . ILE A 1 82 ? -0.110 -4.605 -8.314 1.00 98.81 82 ILE A O 1
ATOM 618 N N . ALA A 1 83 ? -0.614 -5.546 -6.336 1.00 98.88 83 ALA A N 1
ATOM 619 C CA . ALA A 1 83 ? -1.983 -5.059 -6.255 1.00 98.88 83 ALA A CA 1
ATOM 620 C C . ALA A 1 83 ? -2.104 -4.028 -5.130 1.00 98.88 83 ALA A C 1
ATOM 622 O O . ALA A 1 83 ? -1.742 -4.303 -3.984 1.00 98.88 83 ALA A O 1
ATOM 623 N N . HIS A 1 84 ? -2.636 -2.852 -5.444 1.00 98.88 84 HIS A N 1
ATOM 624 C CA . HIS A 1 84 ? -2.818 -1.771 -4.481 1.00 98.88 84 HIS A CA 1
ATOM 625 C C . HIS A 1 84 ? -4.302 -1.520 -4.234 1.00 98.88 84 HIS A C 1
ATOM 627 O O . HIS A 1 84 ? -5.047 -1.134 -5.132 1.00 98.88 84 HIS A O 1
ATOM 633 N N . VAL A 1 85 ? -4.726 -1.795 -3.003 1.00 98.56 85 VAL A N 1
ATOM 634 C CA . VAL A 1 85 ? -6.072 -1.526 -2.490 1.00 98.56 85 VAL A CA 1
ATOM 635 C C . VAL A 1 85 ? -6.146 -0.098 -1.981 1.00 98.56 85 VAL A C 1
ATOM 637 O O . VAL A 1 85 ? -5.231 0.347 -1.288 1.00 98.56 85 VAL A O 1
ATOM 640 N N . GLU A 1 86 ? -7.265 0.573 -2.265 1.00 97.94 86 GLU A N 1
ATOM 641 C CA . GLU A 1 86 ? -7.462 2.003 -1.983 1.00 97.94 86 GLU A CA 1
ATOM 642 C C . GLU A 1 86 ? -6.626 2.905 -2.908 1.00 97.94 86 GLU A C 1
ATOM 644 O O . GLU A 1 86 ? -6.155 3.976 -2.533 1.00 97.94 86 GLU A O 1
ATOM 649 N N . ALA A 1 87 ? -6.457 2.458 -4.154 1.00 98.56 87 ALA A N 1
ATOM 650 C CA . ALA A 1 87 ? -5.724 3.183 -5.183 1.00 98.56 87 ALA A CA 1
ATOM 651 C C . ALA A 1 87 ? -6.467 4.439 -5.674 1.00 98.56 87 ALA A C 1
ATOM 653 O O . ALA A 1 87 ? -7.702 4.489 -5.708 1.00 98.56 87 ALA A O 1
ATOM 654 N N . GLY A 1 88 ? -5.707 5.438 -6.130 1.00 98.31 88 GLY A N 1
ATOM 655 C CA . GLY A 1 88 ? -6.236 6.612 -6.835 1.00 98.31 88 GLY A CA 1
ATOM 656 C C . GLY A 1 88 ? -6.739 7.772 -5.971 1.00 98.31 88 GLY A C 1
ATOM 657 O O . GLY A 1 88 ? -7.048 8.834 -6.513 1.00 98.31 88 GLY A O 1
ATOM 658 N N . LEU A 1 89 ? -6.793 7.644 -4.642 1.00 98.06 89 LEU A N 1
ATOM 659 C CA . LEU A 1 89 ? -7.137 8.777 -3.774 1.00 98.06 89 LEU A CA 1
ATOM 660 C C . LEU A 1 89 ? -6.087 9.886 -3.881 1.00 98.06 89 LEU A C 1
ATOM 662 O O . LEU A 1 89 ? -4.891 9.605 -3.920 1.00 98.06 89 LEU A O 1
ATOM 666 N N . ARG A 1 90 ? -6.513 11.151 -3.904 1.00 98.25 90 ARG A N 1
ATOM 667 C CA . ARG A 1 90 ? -5.607 12.306 -3.978 1.00 98.25 90 ARG A CA 1
ATOM 668 C C . ARG A 1 90 ? -6.036 13.388 -3.007 1.00 98.25 90 ARG A C 1
ATOM 670 O O . ARG A 1 90 ? -7.198 13.787 -2.990 1.00 98.25 90 ARG A O 1
ATOM 677 N N . SER A 1 91 ? -5.089 13.868 -2.208 1.00 97.50 91 SER A N 1
ATOM 678 C CA . SER A 1 91 ? -5.251 15.117 -1.457 1.00 97.50 91 SER A CA 1
ATOM 679 C C . SER A 1 91 ? -4.868 16.333 -2.301 1.00 97.50 91 SER A C 1
ATOM 681 O O . SER A 1 91 ? -5.299 17.442 -1.992 1.00 97.50 91 SER A O 1
ATOM 683 N N . PHE A 1 92 ? -4.051 16.128 -3.345 1.00 97.75 92 PHE A N 1
ATOM 684 C CA . PHE A 1 92 ? -3.387 17.169 -4.135 1.00 97.75 92 PHE A CA 1
ATOM 685 C C . PHE A 1 92 ? -2.405 18.043 -3.335 1.00 97.75 92 PHE A C 1
ATOM 687 O O . PHE A 1 92 ? -1.858 19.010 -3.870 1.00 97.75 92 PHE A O 1
ATOM 694 N N . ASP A 1 93 ? -2.123 17.685 -2.080 1.00 98.12 93 ASP A N 1
ATOM 695 C CA . ASP A 1 93 ? -1.142 18.348 -1.228 1.00 98.12 93 ASP A CA 1
ATOM 696 C C . ASP A 1 93 ? 0.132 17.504 -1.123 1.00 98.12 93 ASP A C 1
ATOM 698 O O . ASP A 1 93 ? 0.226 16.564 -0.335 1.00 98.12 93 ASP A O 1
ATOM 702 N N . ARG A 1 94 ? 1.163 17.879 -1.889 1.00 96.12 94 ARG A N 1
ATOM 703 C CA . ARG A 1 94 ? 2.477 17.210 -1.848 1.00 96.12 94 ARG A CA 1
ATOM 704 C C . ARG A 1 94 ? 3.275 17.486 -0.567 1.00 96.12 94 ARG A C 1
ATOM 706 O O . ARG A 1 94 ? 4.353 16.916 -0.409 1.00 96.12 94 ARG A O 1
ATOM 713 N N . GLY A 1 95 ? 2.793 18.363 0.317 1.00 97.44 95 GLY A N 1
ATOM 714 C CA . GLY A 1 95 ? 3.319 18.523 1.672 1.00 97.44 95 GLY A CA 1
ATOM 715 C C . GLY A 1 95 ? 2.929 17.372 2.604 1.00 97.44 95 GLY A C 1
ATOM 716 O O . GLY A 1 95 ? 3.611 17.153 3.605 1.00 97.44 95 GLY A O 1
ATOM 717 N N . MET A 1 96 ? 1.883 16.614 2.258 1.00 97.62 96 MET A N 1
ATOM 718 C CA . MET A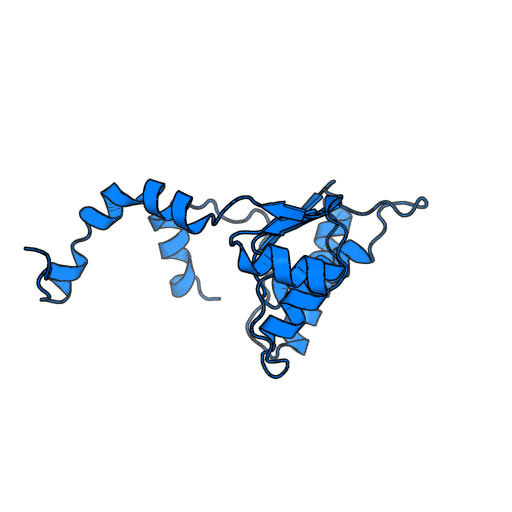 1 96 ? 1.441 15.418 2.971 1.00 97.62 96 MET A CA 1
ATOM 719 C C . MET A 1 96 ? 2.295 14.205 2.552 1.00 97.62 96 MET A C 1
ATOM 721 O O . MET A 1 96 ? 2.284 13.833 1.375 1.00 97.62 96 MET A O 1
ATOM 725 N N . PRO A 1 97 ? 3.035 13.556 3.472 1.00 97.44 97 PRO A N 1
ATOM 726 C CA . PRO A 1 97 ? 3.838 12.374 3.149 1.00 97.44 97 PRO A CA 1
ATOM 727 C C . PRO A 1 97 ? 3.028 11.239 2.508 1.00 97.44 97 PRO A C 1
ATOM 729 O O . PRO A 1 97 ? 3.502 10.583 1.582 1.00 97.44 97 PRO A O 1
ATOM 732 N N . GLU A 1 98 ? 1.792 11.041 2.959 1.00 98.25 98 GLU A N 1
ATOM 733 C CA . GLU A 1 98 ? 0.873 10.029 2.443 1.00 98.25 98 GLU A CA 1
ATOM 734 C C . GLU A 1 98 ? 0.518 10.282 0.971 1.00 98.25 98 GLU A C 1
ATOM 736 O O . GLU A 1 98 ? 0.434 9.336 0.197 1.00 98.25 98 GLU A O 1
ATOM 741 N N . GLU A 1 99 ? 0.410 11.539 0.526 1.00 98.56 99 GLU A N 1
ATOM 742 C CA . GLU A 1 99 ? 0.155 11.849 -0.890 1.00 98.56 99 GLU A CA 1
ATOM 743 C C . GLU A 1 99 ? 1.315 11.393 -1.784 1.00 98.56 99 GLU A C 1
ATOM 745 O O . GLU A 1 99 ? 1.110 10.847 -2.870 1.00 98.56 99 GLU A O 1
ATOM 750 N N . VAL A 1 100 ? 2.555 11.556 -1.313 1.00 98.50 100 VAL A N 1
ATOM 751 C CA . VAL A 1 100 ? 3.736 11.043 -2.020 1.00 98.50 100 VAL A CA 1
ATOM 752 C C . VAL A 1 100 ? 3.682 9.518 -2.099 1.00 98.50 100 VAL A C 1
ATOM 754 O O . VAL A 1 100 ? 3.935 8.951 -3.163 1.00 98.50 100 VAL A O 1
ATOM 757 N N . ASN A 1 101 ? 3.316 8.859 -1.000 1.00 98.69 101 ASN A N 1
ATOM 758 C CA . ASN A 1 101 ? 3.208 7.406 -0.943 1.00 98.69 101 ASN A CA 1
ATOM 759 C C . ASN A 1 101 ? 2.121 6.870 -1.884 1.00 98.69 101 ASN A C 1
ATOM 761 O O . ASN A 1 101 ? 2.387 5.892 -2.583 1.00 98.69 101 ASN A O 1
ATOM 765 N N . ARG A 1 102 ? 0.943 7.513 -1.952 1.00 98.50 102 ARG A N 1
ATOM 766 C CA . ARG A 1 102 ? -0.154 7.150 -2.873 1.00 98.50 102 ARG A CA 1
ATOM 767 C C . ARG A 1 102 ? 0.316 7.155 -4.314 1.00 98.50 102 ARG A C 1
ATOM 769 O O . ARG A 1 102 ? 0.247 6.131 -4.983 1.00 98.50 102 ARG A O 1
ATOM 776 N N . ILE A 1 103 ? 0.866 8.286 -4.758 1.00 98.69 103 ILE A N 1
ATOM 777 C CA . ILE A 1 103 ? 1.297 8.476 -6.146 1.00 98.69 103 ILE A CA 1
ATOM 778 C C . ILE A 1 103 ? 2.378 7.455 -6.510 1.00 98.69 103 ILE A C 1
ATOM 780 O O . ILE A 1 103 ? 2.300 6.809 -7.551 1.00 98.69 103 ILE A O 1
ATOM 784 N N . VAL A 1 104 ? 3.390 7.275 -5.656 1.00 98.69 104 VAL A N 1
ATOM 785 C CA . VAL A 1 104 ? 4.459 6.309 -5.941 1.00 98.69 104 VAL A CA 1
ATOM 786 C C . VAL A 1 104 ? 3.906 4.885 -5.989 1.00 98.69 104 VAL A C 1
ATOM 788 O O . VAL A 1 104 ? 4.221 4.150 -6.920 1.00 98.69 104 VAL A O 1
ATOM 791 N N . THR A 1 105 ? 3.072 4.495 -5.025 1.00 98.88 105 THR A N 1
ATOM 792 C CA . THR A 1 105 ? 2.514 3.136 -4.965 1.00 98.88 105 THR A CA 1
ATOM 793 C C . THR A 1 105 ? 1.613 2.849 -6.166 1.00 98.88 105 THR A C 1
ATOM 795 O O . THR A 1 105 ? 1.790 1.812 -6.807 1.00 98.88 105 THR A O 1
ATOM 798 N N . ASP A 1 106 ? 0.732 3.781 -6.539 1.00 98.81 106 ASP A N 1
ATOM 799 C CA . ASP A 1 106 ? -0.163 3.626 -7.690 1.00 98.81 106 ASP A CA 1
ATOM 800 C C . ASP A 1 106 ? 0.633 3.398 -8.986 1.00 98.81 106 ASP A C 1
ATOM 802 O O . ASP A 1 106 ? 0.364 2.475 -9.757 1.00 98.81 106 ASP A O 1
ATOM 806 N N . HIS A 1 107 ? 1.678 4.201 -9.219 1.00 98.75 107 HIS A N 1
ATOM 807 C CA . HIS A 1 107 ? 2.483 4.091 -10.440 1.00 98.75 107 HIS A CA 1
ATOM 808 C C . HIS A 1 107 ? 3.297 2.797 -10.503 1.00 98.75 107 HIS A C 1
ATOM 810 O O . HIS A 1 107 ? 3.497 2.269 -11.599 1.00 98.75 107 HIS A O 1
ATOM 816 N N . LEU A 1 108 ? 3.711 2.254 -9.355 1.00 98.62 108 LEU A N 1
ATOM 817 C CA . LEU A 1 108 ? 4.440 0.984 -9.267 1.00 98.62 108 LEU A CA 1
ATOM 818 C C . LEU A 1 108 ? 3.543 -0.259 -9.386 1.00 98.62 108 LEU A C 1
ATOM 820 O O . LEU A 1 108 ? 4.064 -1.334 -9.676 1.00 98.62 108 LEU A O 1
ATOM 824 N N . SER A 1 109 ? 2.233 -0.140 -9.155 1.00 98.75 109 SER A N 1
ATOM 825 C CA . SER A 1 109 ? 1.346 -1.301 -8.980 1.00 98.75 109 SER A CA 1
ATOM 826 C C . SER A 1 109 ? 0.744 -1.820 -10.283 1.00 98.75 109 SER A C 1
ATOM 828 O O . SER A 1 109 ? 0.178 -1.060 -11.060 1.00 98.75 109 SER A O 1
ATOM 830 N N . ASP A 1 110 ? 0.788 -3.124 -10.531 1.00 98.69 110 ASP A N 1
ATOM 831 C CA . ASP A 1 110 ? 0.236 -3.733 -11.750 1.00 98.69 110 ASP A CA 1
ATOM 832 C C . ASP A 1 110 ? -1.302 -3.742 -11.768 1.00 98.69 110 ASP A C 1
ATOM 834 O O . ASP A 1 110 ? -1.903 -3.695 -12.838 1.00 98.69 110 ASP A O 1
ATOM 838 N N . LEU A 1 111 ? -1.935 -3.781 -10.591 1.00 98.88 111 LEU A N 1
ATOM 839 C CA . LEU A 1 111 ? -3.386 -3.755 -10.410 1.00 98.88 111 LEU A CA 1
ATOM 840 C C . LEU A 1 111 ? -3.772 -2.719 -9.348 1.00 98.88 111 LEU A C 1
ATOM 842 O O . LEU A 1 111 ? -3.222 -2.703 -8.249 1.00 98.88 111 LEU A O 1
ATOM 846 N N . LEU A 1 112 ? -4.748 -1.879 -9.668 1.00 98.88 112 LEU A N 1
ATOM 847 C CA . LEU A 1 112 ? -5.224 -0.768 -8.854 1.00 98.88 112 LEU A CA 1
ATOM 848 C C . LEU A 1 112 ? -6.690 -1.006 -8.513 1.00 98.88 112 LEU A C 1
ATOM 850 O O . LEU A 1 112 ? -7.564 -0.961 -9.381 1.00 98.88 112 LEU A O 1
ATOM 854 N N . LEU A 1 113 ? -6.943 -1.289 -7.241 1.00 98.75 113 LEU A N 1
ATOM 855 C CA . LEU A 1 113 ? -8.252 -1.622 -6.699 1.00 98.75 113 LEU A CA 1
ATOM 856 C C . LEU A 1 113 ? -8.836 -0.363 -6.050 1.00 98.75 113 LEU A C 1
ATOM 858 O O . LEU A 1 113 ? -8.490 0.013 -4.926 1.00 98.75 113 LEU A O 1
ATOM 862 N N . VAL A 1 114 ? -9.695 0.311 -6.807 1.00 98.62 114 VAL A N 1
ATOM 863 C CA . VAL A 1 114 ? -10.225 1.638 -6.500 1.00 98.62 114 VAL A CA 1
ATOM 864 C C . VAL A 1 114 ? -11.507 1.530 -5.681 1.00 98.62 114 VAL A C 1
ATOM 866 O O . VAL A 1 114 ? -12.421 0.769 -6.014 1.00 98.62 114 VAL A O 1
ATOM 869 N N . THR A 1 115 ? -11.579 2.320 -4.613 1.00 97.69 115 THR A N 1
ATOM 870 C CA . THR A 1 115 ? -12.642 2.248 -3.601 1.00 97.69 115 THR A CA 1
ATOM 871 C C . THR A 1 115 ? -13.728 3.312 -3.785 1.00 97.69 115 THR A C 1
ATOM 873 O O . THR A 1 115 ? -14.848 3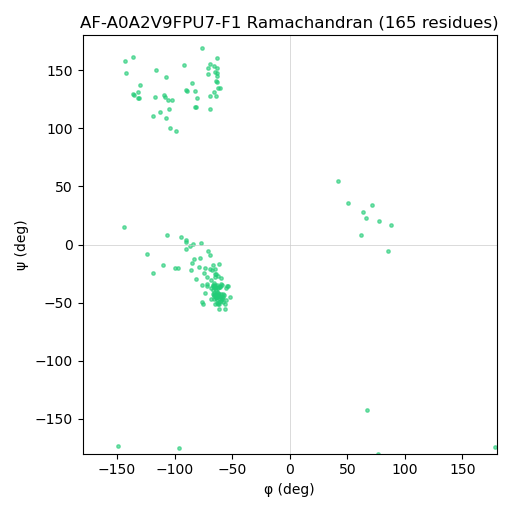.120 -3.313 1.00 97.69 115 THR A O 1
ATOM 876 N N . GLU A 1 116 ? -13.440 4.402 -4.506 1.00 96.25 116 GLU A N 1
ATOM 877 C CA . GLU A 1 116 ? -14.385 5.489 -4.798 1.00 96.25 116 GLU A CA 1
ATOM 878 C C . GLU A 1 116 ? -14.210 6.079 -6.208 1.00 96.25 116 GLU A C 1
ATOM 880 O O . GLU A 1 116 ? -13.150 5.980 -6.822 1.00 96.25 116 GLU A O 1
ATOM 885 N N . GLN A 1 117 ? -15.265 6.713 -6.727 1.00 97.19 117 GLN A N 1
ATOM 886 C CA . GLN A 1 117 ? -15.312 7.198 -8.110 1.00 97.19 117 GLN A CA 1
ATOM 887 C C . GLN A 1 117 ? -14.216 8.228 -8.428 1.00 97.19 117 GLN A C 1
ATOM 889 O O . GLN A 1 117 ? -13.671 8.209 -9.530 1.00 97.19 117 GLN A O 1
ATOM 894 N N . SER A 1 118 ? -13.866 9.087 -7.462 1.00 97.94 118 SER A N 1
ATOM 895 C CA . SER A 1 118 ? -12.827 10.113 -7.637 1.00 97.94 118 SER A CA 1
ATOM 896 C C . SER A 1 118 ? -11.469 9.488 -7.994 1.00 97.94 118 SER A C 1
ATOM 898 O O . SER A 1 118 ? -10.731 10.024 -8.820 1.00 97.94 118 SER A O 1
ATOM 900 N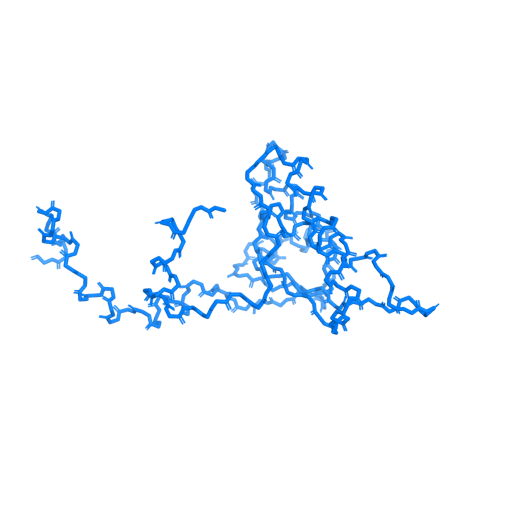 N . GLY A 1 119 ? -11.171 8.303 -7.445 1.00 98.31 119 GLY A N 1
ATOM 901 C CA . GLY A 1 119 ? -9.924 7.596 -7.700 1.00 98.31 119 GLY A CA 1
ATOM 902 C C . GLY A 1 119 ? -9.782 7.141 -9.148 1.00 98.31 119 GLY A C 1
ATOM 903 O O . GLY A 1 119 ? -8.682 7.181 -9.695 1.00 98.31 119 GLY A O 1
ATOM 904 N N . LEU A 1 120 ? -10.891 6.789 -9.807 1.00 98.56 120 LEU A N 1
ATOM 905 C CA . LEU A 1 120 ? -10.886 6.435 -11.229 1.00 98.56 120 LEU A CA 1
ATOM 906 C C . LEU A 1 120 ? -10.477 7.636 -12.088 1.00 98.56 120 LEU A C 1
ATOM 908 O O . LEU A 1 120 ? -9.632 7.507 -12.972 1.00 98.56 120 LEU A O 1
ATOM 912 N N . GLU A 1 121 ? -11.045 8.807 -11.794 1.00 98.50 121 GLU A N 1
ATOM 913 C CA . GLU A 1 121 ? -10.751 10.051 -12.510 1.00 98.50 121 GLU A CA 1
ATOM 914 C C . GLU A 1 121 ? -9.303 10.497 -12.281 1.00 98.50 121 GLU A C 1
ATOM 916 O O . GLU A 1 121 ? -8.607 10.860 -13.229 1.00 98.50 121 GLU A O 1
ATOM 921 N N . ASN A 1 122 ? -8.813 10.418 -11.042 1.00 98.69 122 ASN A N 1
ATOM 922 C CA . ASN A 1 122 ? -7.436 10.772 -10.701 1.00 98.69 122 ASN A CA 1
ATOM 923 C C . ASN A 1 122 ? -6.418 9.896 -11.440 1.00 98.69 122 ASN A C 1
ATOM 925 O O . ASN A 1 122 ? -5.507 10.421 -12.080 1.00 98.69 122 ASN A O 1
ATOM 929 N N . LEU A 1 123 ? -6.592 8.570 -11.405 1.00 98.75 123 LEU A N 1
ATOM 930 C CA . LEU A 1 123 ? -5.699 7.635 -12.097 1.00 98.75 123 LEU A CA 1
ATOM 931 C C . LEU A 1 123 ? -5.733 7.849 -13.614 1.00 98.75 123 LEU A C 1
ATOM 933 O O . LEU A 1 123 ? -4.685 7.856 -14.263 1.00 98.75 123 LEU A O 1
ATOM 937 N N . GLN A 1 124 ? -6.919 8.094 -14.177 1.00 98.56 124 GLN A N 1
ATOM 938 C CA . GLN A 1 124 ? -7.063 8.433 -15.591 1.00 98.56 124 GLN A CA 1
ATOM 939 C C . GLN A 1 124 ? -6.308 9.724 -15.945 1.00 98.56 124 GLN A C 1
ATOM 941 O O . GLN A 1 124 ? -5.594 9.761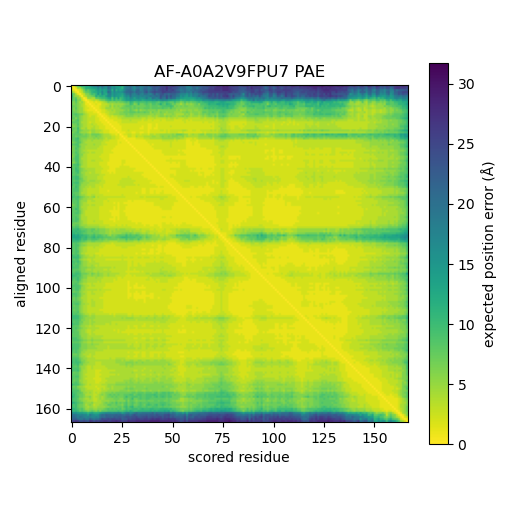 -16.948 1.00 98.56 124 GLN A O 1
ATOM 946 N N . ASN A 1 125 ? -6.426 10.769 -15.121 1.00 98.44 125 ASN A N 1
ATOM 947 C CA . ASN A 1 125 ? -5.738 12.048 -15.321 1.00 98.44 125 ASN A CA 1
ATOM 948 C C . ASN A 1 125 ? -4.208 11.927 -15.210 1.00 98.44 125 ASN A C 1
ATOM 950 O O . ASN A 1 125 ? -3.483 12.708 -15.823 1.00 98.44 125 ASN A O 1
ATOM 954 N N . GLU A 1 126 ? -3.711 10.932 -14.476 1.00 98.38 126 GLU A N 1
ATOM 955 C CA . GLU A 1 126 ? -2.285 10.597 -14.386 1.00 98.38 126 GLU A CA 1
ATOM 956 C C . GLU A 1 126 ? -1.785 9.696 -15.524 1.00 98.38 126 GLU A C 1
ATOM 958 O O . GLU A 1 126 ? -0.599 9.366 -15.578 1.00 98.38 126 GLU A O 1
ATOM 963 N N . GLY A 1 127 ? -2.663 9.315 -16.457 1.00 98.44 127 GLY A N 1
ATOM 964 C CA . GLY A 1 127 ? -2.315 8.489 -17.611 1.00 98.44 127 GLY A CA 1
ATOM 965 C C . GLY A 1 127 ? -2.158 7.006 -17.284 1.00 98.44 127 GLY A C 1
ATOM 966 O O . GLY A 1 127 ? -1.512 6.281 -18.044 1.00 98.44 127 GLY A O 1
ATOM 967 N N . ILE A 1 128 ? -2.731 6.542 -16.171 1.00 98.44 128 ILE A N 1
ATOM 968 C CA . ILE A 1 128 ? -2.737 5.123 -15.828 1.00 98.44 128 ILE A CA 1
ATOM 969 C C . ILE A 1 128 ? -3.658 4.363 -16.802 1.00 98.44 128 ILE A C 1
ATOM 971 O O . ILE A 1 128 ? -4.819 4.747 -16.974 1.00 98.44 128 ILE A O 1
ATOM 975 N N . PRO A 1 129 ? -3.174 3.278 -17.436 1.00 98.06 129 PRO A N 1
ATOM 976 C CA . PRO A 1 129 ? -3.982 2.461 -18.335 1.00 98.06 129 PRO A CA 1
ATOM 977 C C . PRO A 1 129 ? -5.202 1.846 -17.640 1.00 98.06 129 PRO A C 1
ATOM 979 O O . PRO A 1 129 ? -5.086 1.284 -16.549 1.00 98.06 129 PRO A O 1
ATOM 982 N N . ALA A 1 130 ? -6.366 1.909 -18.290 1.00 98.00 130 ALA A N 1
ATOM 983 C CA . ALA A 1 130 ? -7.629 1.438 -17.721 1.00 98.00 130 ALA A CA 1
ATOM 984 C C . ALA A 1 130 ? -7.621 -0.069 -17.410 1.00 98.00 130 ALA A C 1
ATOM 986 O O . ALA A 1 130 ? -8.300 -0.504 -16.488 1.00 98.00 130 ALA A O 1
ATOM 987 N N . GLU A 1 131 ? -6.824 -0.869 -18.125 1.00 98.31 131 GLU A N 1
ATOM 988 C CA . GLU A 1 131 ? -6.667 -2.303 -17.866 1.00 98.31 131 GLU A CA 1
ATOM 989 C C . GLU A 1 131 ? -6.018 -2.621 -16.511 1.00 98.31 131 GLU A C 1
ATOM 991 O O . GLU A 1 131 ? -6.203 -3.725 -15.998 1.00 98.31 131 GLU A O 1
ATOM 996 N N . ARG A 1 132 ? -5.291 -1.664 -15.914 1.00 98.31 132 ARG A N 1
ATOM 997 C CA . ARG A 1 132 ? -4.729 -1.794 -14.560 1.00 98.31 132 ARG A CA 1
ATOM 998 C C . ARG A 1 132 ? -5.746 -1.440 -13.479 1.00 98.31 132 ARG A C 1
ATOM 1000 O O . ARG A 1 132 ? -5.474 -1.694 -12.315 1.00 98.31 132 ARG A O 1
ATOM 1007 N N . VAL A 1 133 ? -6.883 -0.835 -13.821 1.00 98.75 133 VAL A N 1
ATOM 1008 C CA . VAL A 1 133 ? -7.793 -0.210 -12.853 1.00 98.75 133 VAL A CA 1
ATOM 1009 C C . VAL A 1 133 ? -9.078 -1.019 -12.712 1.00 98.75 133 VAL A C 1
ATOM 1011 O O . VAL A 1 133 ? -9.758 -1.311 -13.693 1.00 98.75 133 VAL A O 1
ATOM 1014 N N . GLN A 1 134 ? -9.450 -1.345 -11.476 1.00 98.69 134 GLN A N 1
ATOM 1015 C CA . GLN A 1 134 ? -10.716 -1.999 -11.156 1.00 98.69 134 GLN A CA 1
ATOM 1016 C C . GLN A 1 134 ? -11.420 -1.291 -10.005 1.00 98.69 134 GLN A C 1
ATOM 1018 O O . GLN A 1 134 ? -10.858 -1.115 -8.928 1.00 98.69 134 GLN A O 1
ATOM 1023 N N . PHE A 1 135 ? -12.677 -0.911 -10.224 1.00 98.44 135 PHE A N 1
ATOM 1024 C CA . PHE A 1 135 ? -13.529 -0.359 -9.177 1.00 98.44 135 PHE A CA 1
ATOM 1025 C C . PHE A 1 135 ? -14.142 -1.489 -8.345 1.00 98.44 135 PHE A C 1
ATOM 1027 O O . PHE A 1 135 ? -14.887 -2.308 -8.884 1.00 98.44 135 PHE A O 1
ATOM 1034 N N . VAL A 1 136 ? -13.833 -1.533 -7.047 1.00 97.88 136 VAL A N 1
ATOM 1035 C CA . VAL A 1 136 ? -14.230 -2.636 -6.151 1.00 97.88 136 VAL A CA 1
ATOM 1036 C C . VAL A 1 136 ? -15.019 -2.194 -4.917 1.00 97.88 136 VAL A C 1
ATOM 1038 O O . VAL A 1 136 ? -15.568 -3.039 -4.217 1.00 97.88 136 VAL A O 1
ATOM 1041 N N . GLY A 1 137 ? -15.128 -0.887 -4.662 1.00 95.56 137 GLY A N 1
ATOM 1042 C CA . GLY A 1 137 ? -15.733 -0.369 -3.431 1.00 95.56 137 GLY A CA 1
ATOM 1043 C C . GLY A 1 137 ? -14.801 -0.487 -2.218 1.00 95.56 137 GLY A C 1
ATOM 1044 O O . GLY A 1 137 ? -13.657 -0.914 -2.342 1.00 95.56 137 GLY A O 1
ATOM 1045 N N . ASN A 1 138 ? -15.256 -0.044 -1.043 1.00 93.88 138 ASN A N 1
ATOM 1046 C CA . ASN A 1 138 ? -14.409 0.092 0.145 1.00 93.88 138 ASN A CA 1
ATOM 1047 C C . ASN A 1 138 ? -14.621 -1.052 1.154 1.00 93.88 138 ASN A C 1
ATOM 1049 O O . ASN A 1 138 ? -15.726 -1.217 1.670 1.00 93.88 138 ASN A O 1
ATOM 1053 N N . THR A 1 139 ? -13.540 -1.753 1.520 1.00 92.81 139 THR A N 1
ATOM 1054 C CA . THR A 1 139 ? -13.529 -2.883 2.474 1.00 92.81 139 THR A CA 1
ATOM 1055 C C . THR A 1 139 ? -13.991 -2.521 3.890 1.00 92.81 139 THR A C 1
ATOM 1057 O O . THR A 1 139 ? -14.314 -3.394 4.702 1.00 92.81 139 THR A O 1
ATOM 1060 N N . MET A 1 140 ? -14.023 -1.230 4.226 1.00 92.31 140 MET A N 1
ATOM 1061 C CA . MET A 1 140 ? -14.594 -0.752 5.484 1.00 92.31 140 MET A CA 1
ATOM 1062 C C . MET A 1 140 ? -16.104 -1.011 5.557 1.00 92.31 140 MET A C 1
ATOM 1064 O O . MET A 1 140 ? -16.623 -1.217 6.652 1.00 92.31 140 MET A O 1
ATOM 1068 N N . ILE A 1 141 ? -16.807 -1.056 4.418 1.00 94.19 141 ILE A N 1
ATOM 1069 C CA . ILE A 1 141 ? -18.236 -1.396 4.366 1.00 94.19 141 ILE A CA 1
ATOM 1070 C C . ILE A 1 141 ? -18.429 -2.870 4.730 1.00 94.19 141 ILE A C 1
ATOM 1072 O O . ILE A 1 141 ? -19.250 -3.183 5.589 1.00 94.19 141 ILE A O 1
ATOM 1076 N N . ASP A 1 142 ? -17.634 -3.766 4.149 1.00 93.56 142 ASP A N 1
ATOM 1077 C CA . ASP A 1 142 ? -17.634 -5.196 4.469 1.00 93.56 142 ASP A CA 1
ATOM 1078 C C . ASP A 1 142 ? -17.370 -5.431 5.961 1.00 93.56 142 ASP A C 1
ATOM 1080 O O . ASP A 1 142 ? -18.066 -6.210 6.618 1.00 93.56 142 ASP A O 1
ATOM 1084 N N . SER A 1 143 ? -16.398 -4.700 6.515 1.00 92.31 143 SER A N 1
ATOM 1085 C CA . SER A 1 143 ? -16.066 -4.753 7.941 1.00 92.31 143 SER A CA 1
ATOM 1086 C C . SER A 1 143 ? -17.239 -4.279 8.803 1.00 92.31 143 SER A C 1
ATOM 1088 O O . SER A 1 143 ? -17.631 -4.972 9.741 1.00 92.31 143 SER A O 1
ATOM 1090 N N . LEU A 1 144 ? -17.851 -3.140 8.465 1.00 93.81 144 LEU A N 1
ATOM 1091 C CA . LEU A 1 144 ? -19.013 -2.613 9.181 1.00 93.81 144 LEU A CA 1
ATOM 1092 C C . LEU A 1 144 ? -20.171 -3.614 9.186 1.00 93.81 144 LEU A C 1
ATOM 1094 O O . LEU A 1 144 ? -20.714 -3.901 10.248 1.00 93.81 144 LEU A O 1
ATOM 1098 N N . LEU A 1 145 ? -20.525 -4.169 8.026 1.00 95.25 145 LEU A N 1
ATOM 1099 C CA . LEU A 1 145 ? -21.621 -5.133 7.908 1.00 95.25 145 LEU A CA 1
ATOM 1100 C C . LEU A 1 145 ? -21.332 -6.424 8.685 1.00 95.25 145 LEU A C 1
ATOM 1102 O O . LEU A 1 145 ? -22.232 -6.978 9.311 1.00 95.25 145 LEU A O 1
ATOM 1106 N N . THR A 1 146 ? -20.076 -6.876 8.701 1.00 94.31 146 THR A N 1
ATOM 1107 C CA . THR A 1 146 ? -19.658 -8.073 9.450 1.00 94.31 146 THR A CA 1
ATOM 1108 C C . THR A 1 146 ? -19.810 -7.894 10.962 1.00 94.31 146 THR A C 1
ATOM 1110 O O . THR A 1 146 ? -20.189 -8.835 11.661 1.00 94.31 146 THR A O 1
ATOM 1113 N N . PHE A 1 147 ? -19.526 -6.695 11.478 1.00 93.69 147 PHE A N 1
ATOM 1114 C CA . PHE A 1 147 ? -19.513 -6.412 12.917 1.00 93.69 147 PHE A CA 1
ATOM 1115 C C . PHE A 1 147 ? -20.705 -5.575 13.402 1.00 93.69 147 PHE A C 1
ATOM 1117 O O . PHE A 1 147 ? -20.730 -5.201 14.575 1.00 93.69 147 PHE A O 1
ATOM 1124 N N . GLN A 1 148 ? -21.708 -5.321 12.555 1.00 94.19 148 GLN A N 1
ATOM 1125 C CA . GLN A 1 148 ? -22.853 -4.464 12.880 1.00 94.19 148 GLN A CA 1
ATOM 1126 C C . GLN A 1 148 ? -23.585 -4.931 14.146 1.00 94.19 148 GLN A C 1
ATOM 1128 O O . GLN A 1 148 ? -23.715 -4.163 15.094 1.00 94.19 148 GLN A O 1
ATOM 1133 N N . ASP A 1 149 ? -23.943 -6.215 14.226 1.00 93.38 149 ASP A N 1
ATOM 1134 C CA . ASP A 1 149 ? -24.615 -6.789 15.402 1.00 93.38 149 ASP A CA 1
ATOM 1135 C C . ASP A 1 149 ? -23.789 -6.659 16.694 1.00 93.38 149 ASP A C 1
ATOM 1137 O O . ASP A 1 149 ? -24.340 -6.532 17.790 1.00 93.38 149 ASP A O 1
ATOM 1141 N N . GLN A 1 150 ? -22.458 -6.744 16.588 1.00 92.06 150 GLN A N 1
ATOM 1142 C CA . GLN A 1 150 ? -21.552 -6.586 17.727 1.00 92.06 150 GLN A CA 1
ATOM 1143 C 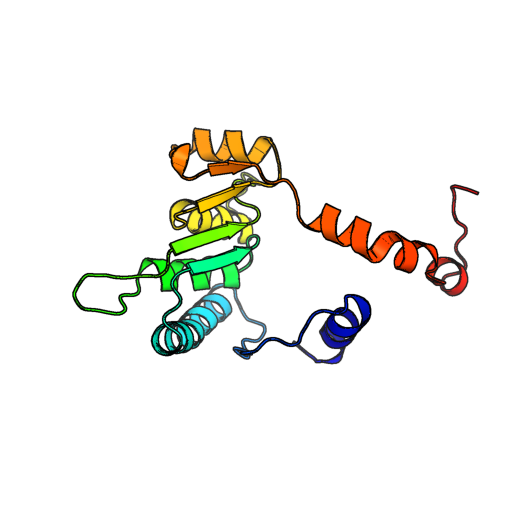C . GLN A 1 150 ? -21.467 -5.115 18.149 1.00 92.06 150 GLN A C 1
ATOM 1145 O O . GLN A 1 150 ? -21.499 -4.827 19.345 1.00 92.06 150 GLN A O 1
ATOM 1150 N N . ALA A 1 151 ? -21.399 -4.197 17.184 1.00 91.00 151 ALA A N 1
ATOM 1151 C CA . ALA A 1 151 ? -21.382 -2.760 17.423 1.00 91.00 151 ALA A CA 1
ATOM 1152 C C . ALA A 1 151 ? -22.693 -2.273 18.064 1.00 91.00 151 ALA A C 1
ATOM 1154 O O . ALA A 1 151 ? -22.646 -1.537 19.049 1.00 91.00 151 ALA A O 1
ATOM 1155 N N . ASP A 1 152 ? -23.845 -2.752 17.589 1.00 91.19 152 ASP A N 1
ATOM 1156 C CA . ASP A 1 152 ? -25.171 -2.384 18.109 1.00 91.19 152 ASP A CA 1
ATOM 1157 C C . ASP A 1 152 ? -25.387 -2.823 19.566 1.00 91.19 152 ASP A C 1
ATOM 1159 O O . ASP A 1 152 ? -26.163 -2.218 20.307 1.00 91.19 152 ASP A O 1
ATOM 1163 N N . ARG A 1 153 ? -24.680 -3.871 20.006 1.00 92.38 153 ARG A N 1
ATOM 1164 C CA . ARG A 1 153 ? -24.713 -4.374 21.391 1.00 92.38 153 ARG A CA 1
ATOM 1165 C C . ARG A 1 153 ? -23.658 -3.732 22.292 1.00 92.38 153 ARG A C 1
ATOM 1167 O O . ARG A 1 153 ? -23.548 -4.123 23.455 1.00 92.38 153 ARG A O 1
ATOM 1174 N N . SER A 1 154 ? -22.872 -2.787 21.779 1.00 91.19 154 SER A N 1
ATOM 1175 C CA . SER A 1 154 ? -21.803 -2.147 22.541 1.00 91.19 154 SER A CA 1
ATOM 1176 C C . SER A 1 154 ? -22.362 -1.352 23.732 1.00 91.19 154 SER A C 1
ATOM 1178 O O . SER A 1 154 ? -23.220 -0.484 23.545 1.00 91.19 154 SER A O 1
ATOM 1180 N N . PRO A 1 155 ? -21.859 -1.571 24.962 1.00 91.94 155 PRO A N 1
ATOM 1181 C CA . PRO A 1 155 ? -22.284 -0.817 26.141 1.00 91.94 155 PRO A CA 1
ATOM 1182 C C . PRO A 1 155 ? -21.669 0.590 26.207 1.00 91.94 155 PRO A C 1
ATOM 1184 O O . PRO A 1 155 ? -21.938 1.323 27.157 1.00 91.94 155 PRO A O 1
ATOM 1187 N N . VAL A 1 156 ? -20.866 0.996 25.213 1.00 92.88 156 VAL A N 1
ATOM 1188 C CA . VAL A 1 156 ? -20.031 2.210 25.257 1.00 92.88 156 VAL A CA 1
ATOM 1189 C C . VAL A 1 156 ? -20.813 3.485 25.592 1.00 92.88 156 VAL A C 1
ATOM 1191 O O . VAL A 1 156 ? -20.319 4.340 26.324 1.00 92.88 156 VAL A O 1
ATOM 1194 N N . LEU A 1 157 ? -22.060 3.617 25.126 1.00 92.88 157 LEU A N 1
ATOM 1195 C CA . LEU A 1 157 ? -22.893 4.774 25.467 1.00 92.88 157 LEU A CA 1
ATOM 1196 C C . LEU A 1 157 ? -23.250 4.792 26.957 1.00 92.88 157 LEU A C 1
ATOM 1198 O O . LEU A 1 157 ? -23.160 5.838 27.593 1.00 92.88 157 LEU A O 1
ATOM 1202 N N . GLN A 1 158 ? -23.601 3.639 27.530 1.00 92.62 158 GLN A N 1
ATOM 1203 C CA . GLN A 1 158 ? -23.898 3.514 28.956 1.00 92.62 158 GLN A CA 1
ATOM 1204 C C . GLN A 1 158 ? -22.650 3.779 29.807 1.00 92.62 158 GLN A C 1
ATOM 1206 O O . GLN A 1 158 ? -22.734 4.510 30.791 1.00 92.62 158 GLN A O 1
ATOM 1211 N N . GLU A 1 159 ? -21.502 3.222 29.417 1.00 94.19 159 GLU A N 1
ATOM 1212 C CA . GLU A 1 159 ? -20.225 3.392 30.125 1.00 94.19 159 GLU A CA 1
ATOM 1213 C C . GLU A 1 159 ? -19.763 4.852 30.150 1.00 94.19 159 GLU A C 1
ATOM 1215 O O . GLU A 1 159 ? -19.260 5.329 31.167 1.00 94.19 159 GLU A O 1
ATOM 1220 N N . LEU A 1 160 ? -19.989 5.582 29.056 1.00 95.62 160 LEU A N 1
ATOM 1221 C CA . LEU A 1 160 ? -19.657 7.003 28.944 1.00 95.62 160 LEU A CA 1
ATOM 1222 C C . LEU A 1 160 ? -20.770 7.935 29.456 1.00 95.62 160 LEU A C 1
ATOM 1224 O O . LEU A 1 160 ? -20.604 9.154 29.428 1.00 95.62 160 LEU A O 1
ATOM 1228 N N . GLY A 1 161 ? -21.909 7.398 29.910 1.00 94.75 161 GLY A N 1
ATOM 1229 C CA . GLY A 1 161 ? -23.060 8.192 30.354 1.00 94.75 161 GLY A CA 1
ATOM 1230 C C . GLY A 1 161 ? -23.735 9.000 29.236 1.00 94.75 161 GLY A C 1
ATOM 1231 O O . GLY A 1 161 ? -24.395 10.005 29.507 1.00 94.75 161 GLY A O 1
ATOM 1232 N N . LEU A 1 162 ? -23.566 8.579 27.983 1.00 93.88 162 LEU A N 1
ATOM 1233 C CA . LEU A 1 162 ? -24.142 9.199 26.793 1.00 93.88 162 LEU A CA 1
ATOM 1234 C C . LEU A 1 162 ? -25.494 8.562 26.446 1.00 93.88 162 LEU A C 1
ATOM 1236 O O . LEU A 1 162 ? -25.775 7.409 26.771 1.00 93.88 162 LEU A O 1
ATOM 1240 N N . ARG A 1 163 ? -26.354 9.321 25.763 1.00 84.12 163 ARG A N 1
ATOM 1241 C CA . ARG A 1 163 ? -27.633 8.825 25.233 1.00 84.12 163 ARG A CA 1
ATOM 1242 C C . ARG A 1 163 ? -27.535 8.686 23.726 1.00 84.12 163 ARG A C 1
ATOM 1244 O O . ARG A 1 163 ? -26.895 9.513 23.083 1.00 84.12 163 ARG A O 1
ATOM 1251 N N . ASN A 1 164 ? -28.189 7.668 23.177 1.00 73.56 164 ASN A N 1
ATOM 1252 C CA . ASN A 1 164 ? -28.337 7.548 21.735 1.00 73.56 164 ASN A CA 1
ATOM 1253 C C . ASN A 1 164 ? -29.288 8.660 21.253 1.00 73.56 164 ASN A C 1
ATOM 1255 O O . ASN A 1 164 ? -30.439 8.647 21.671 1.00 73.56 164 ASN A O 1
ATOM 1259 N N . PRO A 1 165 ? -28.853 9.614 20.412 1.00 66.25 165 PRO A N 1
ATOM 1260 C CA . PRO A 1 165 ? -29.726 10.681 19.923 1.00 66.25 165 PRO A CA 1
A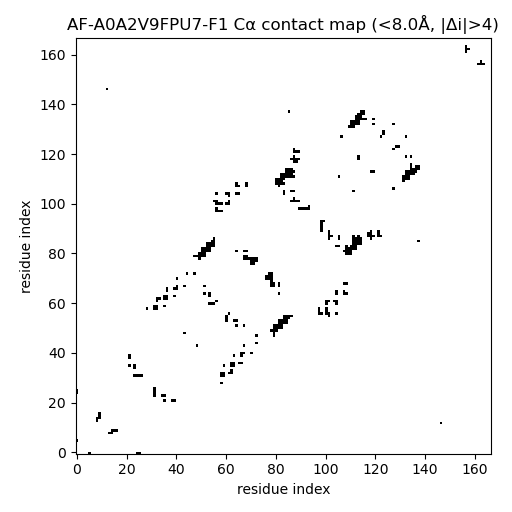TOM 1261 C C . PRO A 1 165 ? -30.823 10.192 18.957 1.00 66.25 165 PRO A C 1
ATOM 1263 O O . PRO A 1 165 ? -31.699 10.977 18.605 1.00 66.25 165 PRO A O 1
ATOM 1266 N N . ALA A 1 166 ? -30.779 8.928 18.513 1.00 64.75 166 ALA A N 1
ATOM 1267 C CA . ALA A 1 166 ? -31.788 8.309 17.649 1.00 64.75 166 ALA A CA 1
ATOM 1268 C C . ALA A 1 166 ? -32.943 7.610 18.412 1.00 64.75 166 ALA A C 1
ATOM 1270 O O . ALA A 1 166 ? -33.802 7.000 17.773 1.00 64.75 166 ALA A O 1
ATOM 1271 N N . LEU A 1 167 ? -32.969 7.700 19.750 1.00 50.47 167 LEU A N 1
ATOM 1272 C CA . LEU A 1 167 ? -34.043 7.248 20.652 1.00 50.47 167 LEU A CA 1
ATOM 1273 C C . LEU A 1 167 ? -34.425 8.375 21.622 1.00 50.47 167 LEU A C 1
ATOM 1275 O O . LEU A 1 167 ? -35.617 8.439 21.992 1.00 50.47 167 LEU A O 1
#